Protein AF-A0A812JNI7-F1 (afdb_monomer_lite)

Organism: NCBI:txid878477

Radius of gyration: 20.41 Å; chains: 1; bounding box: 44×30×59 Å

Secondary structure (DSSP, 8-state):
----S---HHHHHHHHHHHHHHHHHTB--SB-TT-PBP-SSS-HHHHTTTTSBSS-GGGHHHHHHHHHHHHHHHHHHHHHHHT------------

Sequence (95 aa):
MCYHKEESRYNIMRVLQWSFDALGCGKHPSADPWNVPFSSSYCPARFKKAGCWLASPGLRGIWDGIQADLEFVKKVLFLQSASGMHHYKGFTSHA

pLDDT: mean 75.65, std 17.53, range [36.12, 94.62]

Structure (mmCIF, N/CA/C/O backbone):
data_AF-A0A812JNI7-F1
#
_entry.id   AF-A0A812JNI7-F1
#
loop_
_atom_site.group_PDB
_atom_site.id
_atom_site.type_symbol
_atom_site.label_atom_id
_atom_site.label_alt_id
_atom_site.label_comp_id
_atom_site.label_asym_id
_atom_site.label_entity_id
_atom_site.label_seq_id
_atom_site.pdbx_PDB_ins_code
_atom_site.Cartn_x
_atom_site.Cartn_y
_atom_site.Cartn_z
_atom_site.occupancy
_atom_site.B_iso_or_equiv
_atom_site.auth_seq_id
_atom_site.auth_comp_id
_atom_site.auth_asym_id
_atom_site.auth_atom_id
_atom_site.pdbx_PDB_model_num
ATOM 1 N N . MET A 1 1 ? 11.785 4.668 -10.586 1.00 48.91 1 MET A N 1
ATOM 2 C CA . MET A 1 1 ? 10.440 5.221 -10.339 1.00 48.91 1 MET A CA 1
ATOM 3 C C . MET A 1 1 ? 9.621 4.897 -11.579 1.00 48.91 1 MET A C 1
ATOM 5 O O . MET A 1 1 ? 9.993 5.345 -12.648 1.00 48.91 1 MET A O 1
ATOM 9 N N . CYS A 1 2 ? 8.649 3.989 -11.485 1.00 63.06 2 CYS A N 1
ATOM 10 C CA . CYS A 1 2 ? 7.629 3.863 -12.531 1.00 63.0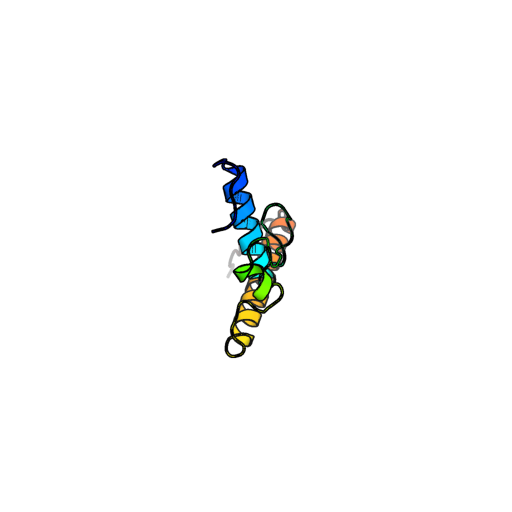6 2 CYS A CA 1
ATOM 11 C C . CYS A 1 2 ? 6.543 4.900 -12.264 1.00 63.06 2 CYS A C 1
ATOM 13 O O . CYS A 1 2 ? 6.462 5.325 -11.112 1.00 63.06 2 CYS A O 1
ATOM 15 N N . TYR A 1 3 ? 5.737 5.213 -13.284 1.00 60.41 3 TYR A N 1
ATOM 16 C CA . TYR A 1 3 ? 4.683 6.241 -13.358 1.00 60.41 3 TYR A CA 1
ATOM 17 C C . TYR A 1 3 ? 5.118 7.528 -14.059 1.00 60.41 3 TYR A C 1
ATOM 19 O O . TYR A 1 3 ? 5.802 8.357 -13.474 1.00 60.41 3 TYR A O 1
ATOM 27 N N . HIS A 1 4 ? 4.640 7.729 -15.290 1.00 62.69 4 HIS A N 1
ATOM 28 C CA . HIS A 1 4 ? 4.526 9.053 -15.899 1.00 62.69 4 HIS A CA 1
ATOM 29 C C . HIS A 1 4 ? 3.280 9.117 -16.778 1.00 62.69 4 HIS A C 1
ATOM 31 O O . HIS A 1 4 ? 3.185 8.384 -17.758 1.00 62.69 4 HIS A O 1
ATOM 37 N N . LYS A 1 5 ? 2.362 10.024 -16.427 1.00 60.62 5 LYS A N 1
ATOM 38 C CA . LYS A 1 5 ? 1.462 10.741 -17.343 1.00 60.62 5 LYS A CA 1
ATOM 39 C C . LYS A 1 5 ? 0.950 11.986 -16.604 1.00 60.62 5 LYS A C 1
ATOM 41 O O . LYS A 1 5 ? 0.082 11.838 -15.753 1.00 60.62 5 LYS A O 1
ATOM 46 N N . GLU A 1 6 ? 1.598 13.123 -16.900 1.00 64.06 6 GLU A N 1
ATOM 47 C CA . GLU A 1 6 ? 1.376 14.547 -16.533 1.00 64.06 6 GLU A CA 1
ATOM 48 C C . GLU A 1 6 ? 0.902 14.916 -15.110 1.00 64.06 6 GLU A C 1
ATOM 50 O O . GLU A 1 6 ? 0.085 14.248 -14.490 1.00 64.06 6 GLU A O 1
ATOM 55 N N . GLU A 1 7 ? 1.384 16.034 -14.564 1.00 60.91 7 GLU A N 1
ATOM 56 C CA . GLU A 1 7 ? 0.947 16.554 -13.259 1.00 60.91 7 GLU A CA 1
ATOM 57 C C . GLU A 1 7 ? -0.435 17.214 -13.356 1.00 60.91 7 GLU A C 1
ATOM 59 O O . GLU A 1 7 ? -0.580 18.428 -13.458 1.00 60.91 7 GLU A O 1
ATOM 64 N N . SER A 1 8 ? -1.489 16.404 -13.295 1.00 73.00 8 SER A N 1
ATOM 65 C CA . SER A 1 8 ? -2.829 16.900 -12.975 1.00 73.00 8 SER A CA 1
ATOM 66 C C . SER A 1 8 ? -3.167 16.571 -11.520 1.00 73.00 8 SER A C 1
ATOM 68 O O . SER A 1 8 ? -2.767 15.526 -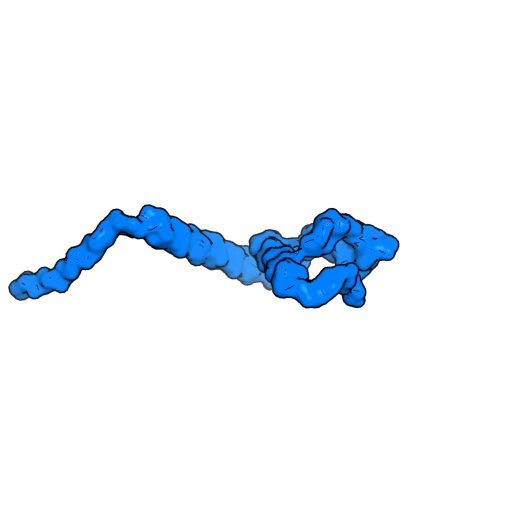10.999 1.00 73.00 8 SER A O 1
ATOM 70 N N . ARG A 1 9 ? -3.953 17.425 -10.846 1.00 70.31 9 ARG A N 1
ATOM 71 C CA . ARG A 1 9 ? -4.455 17.151 -9.479 1.00 70.31 9 ARG A CA 1
ATOM 72 C C . ARG A 1 9 ? -5.154 15.784 -9.385 1.00 70.31 9 ARG A C 1
ATOM 74 O O . ARG A 1 9 ? -5.038 15.102 -8.372 1.00 70.31 9 ARG A O 1
ATOM 81 N N . TYR A 1 10 ? -5.806 15.354 -10.467 1.00 75.50 10 TYR A N 1
ATOM 82 C CA . TYR A 1 10 ? -6.425 14.033 -10.590 1.00 75.50 10 TYR A CA 1
ATOM 83 C C . TYR A 1 10 ? -5.414 12.884 -10.496 1.00 75.50 10 TYR A C 1
ATOM 85 O O . TYR A 1 10 ? -5.705 11.854 -9.890 1.00 75.50 10 TYR A O 1
ATOM 93 N N . ASN A 1 11 ? -4.211 13.058 -11.043 1.00 83.50 11 ASN A N 1
ATOM 94 C CA . ASN A 1 11 ? -3.170 12.035 -10.991 1.00 83.50 11 ASN A CA 1
ATOM 95 C C . ASN A 1 11 ? -2.588 11.902 -9.580 1.00 83.50 11 ASN A C 1
ATOM 97 O O . ASN A 1 11 ? -2.375 10.780 -9.126 1.00 83.50 11 ASN A O 1
ATOM 101 N N . ILE A 1 12 ? -2.429 13.016 -8.856 1.00 84.12 12 ILE A N 1
ATOM 102 C CA . ILE A 1 12 ? -2.000 13.003 -7.449 1.00 84.12 12 ILE A CA 1
ATOM 103 C C . ILE A 1 12 ? -3.024 12.259 -6.588 1.00 84.12 12 ILE A C 1
ATOM 105 O O . ILE A 1 12 ? -2.662 11.321 -5.880 1.00 84.12 12 ILE A O 1
ATOM 109 N N . MET A 1 13 ? -4.307 12.619 -6.691 1.00 85.19 13 MET A N 1
ATOM 110 C CA . MET A 1 13 ? -5.360 11.975 -5.897 1.00 85.19 13 MET A CA 1
ATOM 111 C C . MET A 1 13 ? -5.474 10.478 -6.190 1.00 85.19 13 MET A C 1
ATOM 113 O O . MET A 1 13 ? -5.651 9.686 -5.268 1.00 85.19 13 MET A O 1
ATOM 117 N N . ARG A 1 14 ? -5.297 10.063 -7.449 1.00 88.56 14 ARG A N 1
ATOM 118 C CA . ARG A 1 14 ? -5.322 8.640 -7.809 1.00 88.56 14 ARG A CA 1
ATOM 119 C C . ARG A 1 14 ? -4.139 7.866 -7.223 1.00 88.56 14 ARG A C 1
ATOM 121 O O . ARG A 1 14 ? -4.327 6.757 -6.735 1.00 88.56 14 ARG A O 1
ATOM 128 N N . VAL A 1 15 ? -2.934 8.441 -7.234 1.00 88.62 15 VAL A N 1
ATOM 129 C CA . VAL A 1 15 ? -1.754 7.822 -6.600 1.00 88.62 15 VAL A CA 1
ATOM 130 C C . VAL A 1 15 ? -1.935 7.718 -5.085 1.00 88.62 15 VAL A C 1
ATOM 132 O O . VAL A 1 15 ? -1.570 6.698 -4.496 1.00 88.62 15 VAL A O 1
ATOM 135 N N . LEU A 1 16 ? -2.510 8.747 -4.455 1.00 87.06 16 LEU A N 1
ATOM 136 C CA . LEU A 1 16 ? -2.815 8.733 -3.024 1.00 87.06 16 LEU A CA 1
ATOM 137 C C . LEU A 1 16 ? -3.839 7.653 -2.686 1.00 87.06 16 LEU A C 1
ATOM 139 O O . LEU A 1 16 ? -3.563 6.831 -1.818 1.00 87.06 16 LEU A O 1
ATOM 143 N N . GLN A 1 17 ? -4.961 7.595 -3.408 1.00 89.19 17 GLN A N 1
ATOM 144 C CA . GLN A 1 17 ? -5.975 6.560 -3.210 1.00 89.19 17 GLN A CA 1
ATOM 145 C C . GLN A 1 17 ? -5.371 5.159 -3.353 1.00 89.19 17 GLN A C 1
ATOM 147 O O . GLN A 1 17 ? -5.476 4.351 -2.438 1.00 89.19 17 GLN A O 1
ATOM 152 N N . TRP A 1 18 ? -4.632 4.913 -4.438 1.00 92.12 18 TRP A N 1
ATOM 153 C CA . TRP A 1 18 ? -3.935 3.645 -4.669 1.00 92.12 18 TRP A CA 1
ATOM 154 C C . TRP A 1 18 ? -2.977 3.272 -3.525 1.00 92.12 18 TRP A C 1
ATOM 156 O O . TRP A 1 18 ? -2.870 2.107 -3.142 1.00 92.12 18 TRP A O 1
ATOM 166 N N . SER A 1 19 ? -2.287 4.262 -2.952 1.00 88.62 19 SER A N 1
ATOM 167 C CA . SER A 1 19 ? -1.389 4.046 -1.814 1.00 88.62 19 SER A CA 1
ATOM 168 C C . SER A 1 19 ? -2.166 3.715 -0.539 1.00 88.62 19 SER A C 1
ATOM 170 O O . SER A 1 19 ? -1.773 2.809 0.193 1.00 88.62 19 SER A O 1
ATOM 172 N N . PHE A 1 20 ? -3.276 4.408 -0.280 1.00 86.25 20 PHE A N 1
ATOM 173 C CA . PHE A 1 20 ? -4.130 4.135 0.875 1.00 86.25 20 PHE A CA 1
ATOM 174 C C . PHE A 1 20 ? -4.831 2.784 0.782 1.00 86.25 20 PHE A C 1
ATOM 176 O O . PHE A 1 20 ? -4.931 2.104 1.798 1.00 86.25 20 PHE A O 1
ATOM 183 N N . ASP A 1 21 ? -5.232 2.347 -0.409 1.00 87.50 21 ASP A N 1
ATOM 184 C CA . ASP A 1 21 ? -5.805 1.015 -0.609 1.00 87.50 21 ASP A CA 1
ATOM 185 C C . ASP A 1 21 ? -4.775 -0.074 -0.282 1.00 87.50 21 ASP A C 1
ATOM 187 O O . ASP A 1 21 ? -5.076 -1.037 0.423 1.00 87.50 21 ASP A O 1
ATOM 191 N N . ALA A 1 22 ? -3.520 0.115 -0.706 1.00 88.25 22 ALA A N 1
ATOM 192 C CA . ALA A 1 22 ? -2.425 -0.788 -0.356 1.00 88.25 22 ALA A CA 1
ATOM 193 C C . ALA A 1 22 ? -2.216 -0.882 1.163 1.00 88.25 22 ALA A C 1
ATOM 195 O O . ALA A 1 22 ? -2.056 -1.980 1.704 1.00 88.25 22 ALA A O 1
ATOM 196 N N . LEU A 1 23 ? -2.240 0.265 1.853 1.00 85.62 23 LEU A N 1
ATOM 197 C CA . LEU A 1 23 ? -2.150 0.330 3.313 1.00 85.62 23 LEU A CA 1
ATOM 198 C C . LEU A 1 23 ? -3.363 -0.356 3.966 1.00 85.62 23 LEU A C 1
ATOM 200 O O . LEU A 1 23 ? -3.204 -1.193 4.850 1.00 85.62 23 LEU A O 1
ATOM 204 N N . GLY A 1 24 ? -4.570 -0.087 3.473 1.00 82.06 24 GLY A N 1
ATOM 205 C CA . GLY A 1 24 ? -5.804 -0.701 3.954 1.00 82.06 24 GLY A CA 1
ATOM 206 C C . GLY A 1 24 ? -5.810 -2.221 3.802 1.00 82.06 24 GLY A C 1
ATOM 207 O O . GLY A 1 24 ? -6.255 -2.915 4.708 1.00 82.06 24 GLY A O 1
ATOM 208 N N . CYS A 1 25 ? -5.254 -2.760 2.714 1.00 84.38 25 CYS A N 1
ATOM 209 C CA . CYS A 1 25 ? -5.135 -4.205 2.494 1.00 84.38 25 CYS A CA 1
ATOM 210 C C . CYS A 1 25 ? -3.909 -4.841 3.170 1.00 84.38 25 CYS A C 1
ATOM 212 O O . CYS A 1 25 ? -3.843 -6.065 3.288 1.00 84.38 25 CYS A O 1
ATOM 214 N N . GLY A 1 26 ? -2.917 -4.044 3.572 1.00 87.38 26 GLY A N 1
ATOM 215 C CA . GLY A 1 26 ? -1.676 -4.528 4.177 1.00 87.38 26 GLY A CA 1
ATOM 216 C C . GLY A 1 26 ? -0.746 -5.270 3.223 1.00 87.38 26 GLY A C 1
ATOM 217 O O . GLY A 1 26 ? 0.222 -5.892 3.664 1.00 87.38 26 GLY A O 1
ATOM 218 N N . LYS A 1 27 ? -1.006 -5.209 1.915 1.00 90.75 27 LYS A N 1
ATOM 219 C CA . LYS A 1 27 ? -0.229 -5.904 0.884 1.00 90.75 27 LYS A CA 1
ATOM 220 C C . LYS A 1 27 ? 0.293 -4.928 -0.155 1.00 90.75 27 LYS A C 1
ATOM 222 O O . LYS A 1 27 ? -0.360 -3.953 -0.517 1.00 90.75 27 LYS A O 1
ATOM 227 N N . HIS A 1 28 ? 1.475 -5.227 -0.674 1.00 92.00 28 HIS A N 1
ATOM 228 C CA . HIS A 1 28 ? 2.007 -4.546 -1.842 1.00 92.00 28 HIS A CA 1
ATOM 229 C C . HIS A 1 28 ? 1.075 -4.757 -3.050 1.00 92.00 28 HIS A C 1
ATOM 231 O O . HIS A 1 28 ? 0.730 -5.905 -3.350 1.00 92.00 28 HIS A O 1
ATOM 237 N N . PRO A 1 29 ? 0.710 -3.690 -3.783 1.00 93.81 29 PRO A N 1
ATOM 238 C CA . PRO A 1 29 ? -0.140 -3.806 -4.962 1.00 93.81 29 PRO A CA 1
ATOM 239 C C . PRO A 1 29 ? 0.500 -4.667 -6.051 1.00 93.81 29 PRO A C 1
ATOM 241 O O . PRO A 1 29 ? 1.722 -4.669 -6.220 1.00 93.81 29 PRO A O 1
ATOM 244 N N . SER A 1 30 ? -0.333 -5.370 -6.814 1.00 94.62 30 SER A N 1
ATOM 245 C CA . SER A 1 30 ? 0.075 -6.117 -8.012 1.00 94.62 30 SER A CA 1
ATOM 246 C C . SER A 1 30 ? 0.044 -5.277 -9.286 1.00 94.62 30 SER A C 1
ATOM 248 O O . SER A 1 30 ? 0.641 -5.657 -10.292 1.00 94.62 30 SER A O 1
ATOM 250 N N . ALA A 1 31 ? -0.631 -4.134 -9.230 1.00 94.44 31 ALA A N 1
ATOM 251 C CA . ALA A 1 31 ? -0.764 -3.203 -10.326 1.00 94.44 31 ALA A CA 1
ATOM 252 C C . ALA A 1 31 ? -0.478 -1.776 -9.868 1.00 94.44 31 ALA A C 1
ATOM 254 O O . ALA A 1 31 ? -0.426 -1.432 -8.686 1.00 94.44 31 ALA A O 1
ATOM 255 N N . ASP A 1 32 ? -0.279 -0.967 -10.876 1.00 93.56 32 ASP A N 1
ATOM 256 C CA . ASP A 1 32 ? 0.022 0.444 -10.878 1.00 93.56 32 ASP A CA 1
ATOM 257 C C . ASP A 1 32 ? -1.274 1.291 -10.647 1.00 93.56 32 ASP A C 1
ATOM 259 O O . ASP A 1 32 ? -2.371 0.744 -10.770 1.00 93.56 32 ASP A O 1
ATOM 263 N N . PRO A 1 33 ? -1.228 2.597 -10.290 1.00 91.94 33 PRO A N 1
ATOM 264 C CA . PRO A 1 33 ? -2.415 3.437 -10.067 1.00 91.94 33 PRO A CA 1
ATOM 265 C C . PRO A 1 33 ? -3.321 3.625 -11.289 1.00 91.94 33 PRO A C 1
ATOM 267 O O . PRO A 1 33 ? -4.403 4.193 -11.165 1.00 91.94 33 PRO A O 1
ATOM 270 N N . TRP A 1 34 ? -2.873 3.220 -12.475 1.00 91.25 34 TRP A N 1
ATOM 271 C CA . TRP A 1 34 ? -3.629 3.181 -13.725 1.00 91.25 34 TRP A CA 1
ATOM 272 C C . TRP A 1 34 ? -4.058 1.749 -14.088 1.00 91.25 34 TRP A C 1
ATOM 274 O O . TRP A 1 34 ? -4.473 1.506 -15.220 1.00 91.25 34 TRP A O 1
ATOM 284 N N . ASN A 1 35 ? -3.979 0.810 -13.140 1.00 91.00 35 ASN A N 1
ATOM 285 C CA . ASN A 1 35 ? -4.293 -0.609 -13.302 1.00 91.00 35 ASN A CA 1
ATOM 286 C C . ASN A 1 35 ? -3.406 -1.360 -14.306 1.00 91.00 35 ASN A C 1
ATOM 288 O O . ASN A 1 35 ? -3.800 -2.416 -14.802 1.00 91.00 35 ASN A O 1
ATOM 292 N N . VAL A 1 36 ? -2.193 -0.877 -14.589 1.00 93.31 36 VAL A N 1
ATOM 293 C CA . VAL A 1 36 ? -1.232 -1.647 -15.392 1.00 93.31 36 VAL A CA 1
ATOM 294 C C . VAL A 1 36 ? -0.592 -2.732 -14.507 1.00 93.31 36 VAL A C 1
ATOM 296 O O . VAL A 1 36 ? -0.017 -2.408 -13.469 1.00 93.31 36 VAL A O 1
ATOM 299 N N . PRO A 1 37 ? -0.660 -4.029 -14.845 1.00 94.31 37 PRO A N 1
ATOM 300 C CA . PRO A 1 37 ? -0.047 -5.067 -14.016 1.00 94.31 37 PRO A CA 1
ATOM 301 C C . PRO A 1 37 ? 1.477 -4.927 -13.968 1.00 94.31 37 PRO A C 1
ATOM 303 O O . PRO A 1 37 ? 2.113 -4.751 -15.009 1.00 94.31 37 PRO A O 1
ATOM 306 N N . PHE A 1 38 ? 2.084 -5.046 -12.783 1.00 94.44 38 PHE A N 1
ATOM 307 C CA . PHE A 1 38 ? 3.541 -5.147 -12.688 1.00 94.44 38 PHE A CA 1
ATOM 308 C C . PHE A 1 38 ? 4.023 -6.458 -13.308 1.00 94.44 38 PHE A C 1
ATOM 310 O O . PHE A 1 38 ? 3.373 -7.497 -13.193 1.00 94.44 38 PHE A O 1
ATOM 317 N N . SER A 1 39 ? 5.196 -6.424 -13.927 1.00 94.62 39 SER A N 1
ATOM 318 C CA . SER A 1 39 ? 5.818 -7.588 -14.550 1.00 94.62 39 SER A CA 1
ATOM 319 C C . SER A 1 39 ? 7.340 -7.547 -14.398 1.00 94.62 39 SER A C 1
ATOM 321 O O . SER A 1 39 ? 7.924 -6.583 -13.896 1.00 94.62 39 SER A O 1
ATOM 323 N N . SER A 1 40 ? 8.020 -8.602 -14.845 1.00 94.50 40 SER A N 1
ATOM 324 C CA . SER A 1 40 ? 9.486 -8.620 -14.917 1.00 94.50 40 SER A CA 1
ATOM 325 C C . SER A 1 40 ? 10.049 -7.542 -15.853 1.00 94.50 40 SER A C 1
ATOM 327 O O . SER A 1 40 ? 11.171 -7.088 -15.638 1.00 94.50 40 SER A O 1
ATOM 329 N N . SER A 1 41 ? 9.274 -7.102 -16.849 1.00 92.44 41 SER A N 1
ATOM 330 C CA . SER A 1 41 ? 9.630 -6.023 -17.776 1.00 92.44 41 SER A CA 1
ATOM 331 C C . SER A 1 41 ? 9.099 -4.649 -17.346 1.00 92.44 41 SER A C 1
ATOM 333 O O . SER A 1 41 ? 9.702 -3.633 -17.682 1.00 92.44 41 SER A O 1
ATOM 335 N N . TYR A 1 42 ? 8.019 -4.597 -16.561 1.00 90.19 42 TYR A N 1
ATOM 336 C CA . TYR A 1 42 ? 7.400 -3.372 -16.058 1.00 90.19 42 TYR A CA 1
ATOM 337 C C . TYR A 1 42 ? 7.450 -3.313 -14.528 1.00 90.19 42 TYR A C 1
ATOM 339 O O . TYR A 1 42 ? 6.681 -3.965 -13.825 1.00 90.19 42 TYR A O 1
ATOM 347 N N . CYS A 1 43 ? 8.350 -2.480 -14.000 1.00 90.25 43 CYS A N 1
ATOM 348 C CA . CYS A 1 43 ? 8.576 -2.306 -12.560 1.00 90.25 43 CYS A CA 1
ATOM 349 C C . CYS A 1 43 ? 8.983 -3.605 -11.835 1.00 90.25 43 CYS A C 1
ATOM 351 O O . CYS A 1 43 ? 8.347 -3.982 -10.844 1.00 90.25 43 CYS A O 1
ATOM 353 N N . PRO A 1 44 ? 10.096 -4.249 -12.235 1.00 92.88 44 PRO A N 1
ATOM 354 C CA . PRO A 1 44 ? 10.504 -5.560 -11.718 1.00 92.88 44 PRO A CA 1
ATOM 355 C C . PRO A 1 44 ? 10.655 -5.603 -10.193 1.00 92.88 44 PRO A C 1
ATOM 357 O O . PRO A 1 44 ? 10.338 -6.603 -9.555 1.00 92.88 44 PRO A O 1
ATOM 360 N N . ALA A 1 45 ? 11.108 -4.508 -9.575 1.00 91.00 45 ALA A N 1
ATOM 361 C CA . ALA A 1 45 ? 11.235 -4.419 -8.121 1.00 91.00 45 ALA A CA 1
ATOM 362 C C . ALA A 1 45 ? 9.879 -4.476 -7.394 1.00 91.00 45 ALA A C 1
ATOM 364 O O . ALA A 1 45 ? 9.800 -5.022 -6.295 1.00 91.00 45 ALA A O 1
ATOM 365 N N . ARG A 1 46 ? 8.819 -3.918 -7.996 1.00 91.12 46 ARG A N 1
ATOM 366 C CA . ARG A 1 46 ? 7.454 -3.978 -7.451 1.00 91.12 46 ARG A CA 1
ATOM 367 C C . ARG A 1 46 ? 6.805 -5.318 -7.759 1.00 91.12 46 ARG A C 1
ATOM 369 O O . ARG A 1 46 ? 6.192 -5.885 -6.867 1.00 91.12 46 ARG A O 1
ATOM 376 N N . PHE A 1 47 ? 7.039 -5.861 -8.954 1.00 94.44 47 PHE A N 1
ATOM 377 C CA . PHE A 1 47 ? 6.584 -7.199 -9.325 1.00 94.44 47 PHE A CA 1
ATOM 378 C C . PHE A 1 47 ? 7.044 -8.266 -8.322 1.00 94.44 47 PHE A C 1
ATOM 380 O O . PHE A 1 47 ? 6.228 -9.037 -7.833 1.00 94.44 47 PHE A O 1
ATOM 387 N N . LYS A 1 48 ? 8.319 -8.237 -7.905 1.00 94.06 48 LYS A N 1
ATOM 388 C CA . LYS A 1 48 ? 8.860 -9.162 -6.886 1.00 94.06 48 LYS A CA 1
ATOM 389 C C . LYS A 1 48 ? 8.166 -9.083 -5.522 1.00 94.06 48 LYS A C 1
ATOM 391 O O . LYS A 1 48 ? 8.266 -10.023 -4.744 1.00 94.06 48 LYS A O 1
ATOM 396 N N . LYS A 1 49 ? 7.538 -7.950 -5.207 1.00 91.19 49 LYS A N 1
ATOM 397 C CA . LYS A 1 49 ? 6.871 -7.705 -3.924 1.00 91.19 49 LYS A CA 1
ATOM 398 C C . LYS A 1 49 ? 5.352 -7.819 -4.020 1.00 91.19 49 LYS A C 1
ATOM 400 O O . LYS A 1 49 ? 4.703 -7.802 -2.983 1.00 91.19 49 LYS A O 1
ATOM 405 N N . ALA A 1 50 ? 4.785 -7.894 -5.222 1.00 93.19 50 ALA A N 1
ATOM 406 C CA . ALA A 1 50 ? 3.345 -7.897 -5.446 1.00 93.19 50 ALA A CA 1
ATOM 407 C C . ALA A 1 50 ? 2.653 -8.989 -4.615 1.00 93.19 50 ALA A C 1
ATOM 409 O O . ALA A 1 50 ? 3.062 -10.148 -4.625 1.00 93.19 50 ALA A O 1
ATOM 410 N N . GLY A 1 51 ? 1.613 -8.610 -3.868 1.00 89.62 51 GLY A N 1
ATOM 411 C CA . GLY A 1 51 ? 0.857 -9.520 -3.003 1.00 89.62 51 GLY A CA 1
ATOM 412 C C . GLY A 1 51 ? 1.546 -9.897 -1.685 1.00 89.62 51 GLY A C 1
ATOM 413 O O . GLY A 1 51 ? 0.894 -10.474 -0.811 1.00 89.62 51 GLY A O 1
ATOM 414 N N . CYS A 1 52 ? 2.821 -9.550 -1.493 1.00 91.38 52 CYS A N 1
ATOM 415 C CA . CYS A 1 52 ? 3.493 -9.713 -0.208 1.00 91.38 52 CYS A CA 1
ATOM 416 C C . CYS A 1 52 ? 2.976 -8.691 0.810 1.00 91.38 52 CYS A C 1
ATOM 418 O O . CYS A 1 52 ? 2.586 -7.578 0.456 1.00 91.38 52 CYS A O 1
ATOM 420 N N . TRP A 1 53 ? 3.022 -9.061 2.088 1.00 89.81 53 TRP A N 1
ATOM 421 C CA . TRP A 1 53 ? 2.690 -8.163 3.191 1.00 89.81 53 TRP A CA 1
ATOM 422 C C . TRP A 1 53 ? 3.619 -6.945 3.221 1.00 89.81 53 TRP A C 1
ATOM 424 O O . TRP A 1 53 ? 4.827 -7.086 3.027 1.00 89.81 53 TRP A O 1
ATOM 434 N N . LEU A 1 54 ? 3.049 -5.765 3.478 1.00 87.06 54 LEU A N 1
ATOM 435 C CA . LEU A 1 54 ? 3.798 -4.522 3.691 1.00 87.06 54 LEU A CA 1
ATOM 436 C C .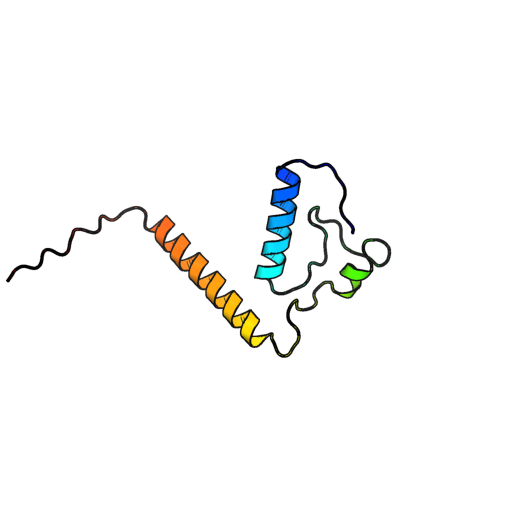 LEU A 1 54 ? 4.622 -4.591 4.981 1.00 87.06 54 LEU A C 1
ATOM 438 O O . LEU A 1 54 ? 5.758 -4.123 5.023 1.00 87.06 54 LEU A O 1
ATOM 442 N N . ALA A 1 55 ? 4.049 -5.198 6.021 1.00 85.00 55 ALA A N 1
ATOM 443 C CA . ALA A 1 55 ? 4.714 -5.417 7.292 1.00 85.00 55 ALA A CA 1
ATOM 444 C C . ALA A 1 55 ? 5.574 -6.689 7.260 1.00 85.00 55 ALA A C 1
ATOM 446 O O . ALA A 1 55 ? 5.138 -7.768 6.834 1.00 85.00 55 ALA A O 1
ATOM 447 N N . SER A 1 56 ? 6.792 -6.576 7.791 1.00 81.25 56 SER A N 1
ATOM 448 C CA . SER A 1 56 ? 7.631 -7.731 8.114 1.00 81.25 56 SER A CA 1
ATOM 449 C C . SER A 1 56 ? 6.885 -8.693 9.051 1.00 81.25 56 SER A C 1
ATOM 451 O O . SER A 1 56 ? 6.062 -8.239 9.846 1.00 81.25 56 SER A O 1
ATOM 453 N N . PRO A 1 57 ? 7.174 -10.009 9.026 1.00 74.75 57 PRO A N 1
ATOM 454 C CA . 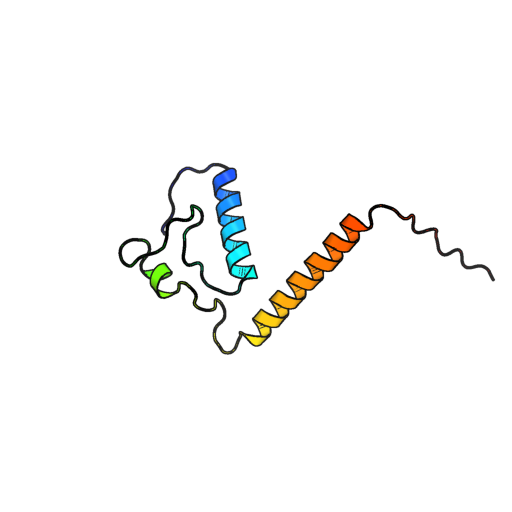PRO A 1 57 ? 6.456 -11.005 9.829 1.00 74.75 57 PRO A CA 1
ATOM 455 C C . PRO A 1 57 ? 6.300 -10.651 11.317 1.00 74.75 57 PRO A C 1
ATOM 457 O O . PRO A 1 57 ? 5.220 -10.836 11.865 1.00 74.75 57 PRO A O 1
ATOM 460 N N . GLY A 1 58 ? 7.328 -10.065 11.944 1.00 74.75 58 GLY A N 1
ATOM 461 C CA . GLY A 1 58 ? 7.295 -9.650 13.354 1.00 74.75 58 GLY A CA 1
ATOM 462 C C . GLY A 1 58 ? 6.435 -8.417 13.667 1.00 74.75 58 GLY A C 1
ATOM 463 O O . GLY A 1 58 ? 6.209 -8.125 14.833 1.00 74.75 58 GLY A O 1
ATOM 464 N N . LEU A 1 59 ? 5.945 -7.701 12.651 1.00 76.38 59 LEU A N 1
ATOM 465 C CA . LEU A 1 59 ? 5.102 -6.507 12.799 1.00 76.38 59 LEU A CA 1
ATOM 466 C C . LEU A 1 59 ? 3.669 -6.731 12.295 1.00 76.38 59 LEU A C 1
ATOM 468 O O . LEU A 1 59 ? 2.869 -5.799 12.302 1.00 76.38 59 LEU A O 1
ATOM 472 N N . ARG A 1 60 ? 3.322 -7.953 11.865 1.00 75.00 60 ARG A N 1
ATOM 473 C CA . ARG A 1 60 ? 1.988 -8.251 11.319 1.00 75.00 60 ARG A CA 1
ATOM 474 C C . ARG A 1 60 ? 0.876 -8.058 12.345 1.00 75.00 60 ARG A C 1
ATOM 476 O O . ARG A 1 60 ? -0.099 -7.404 12.026 1.00 75.00 60 ARG A O 1
ATOM 483 N N . GLY A 1 61 ? 1.067 -8.505 13.588 1.00 71.06 61 GLY A N 1
ATOM 484 C CA . GLY A 1 61 ? 0.061 -8.300 14.640 1.00 71.06 61 GLY A CA 1
ATOM 485 C C . GLY A 1 61 ? -0.201 -6.820 14.957 1.00 71.06 61 GLY A C 1
ATOM 486 O O . GLY A 1 61 ? -1.331 -6.442 15.241 1.00 71.06 61 GLY A O 1
ATOM 487 N N . ILE A 1 62 ? 0.822 -5.963 14.846 1.00 75.00 62 ILE A N 1
ATOM 488 C CA . ILE A 1 62 ? 0.664 -4.506 14.996 1.00 75.00 62 ILE A CA 1
ATOM 489 C C . ILE A 1 62 ? -0.120 -3.939 13.808 1.00 75.00 62 ILE A C 1
ATOM 491 O O . ILE A 1 62 ? -0.994 -3.095 13.983 1.00 75.00 62 ILE A O 1
ATOM 495 N N . TRP A 1 63 ? 0.169 -4.424 12.599 1.00 76.25 63 TRP A N 1
ATOM 496 C CA . TRP A 1 63 ? -0.548 -4.03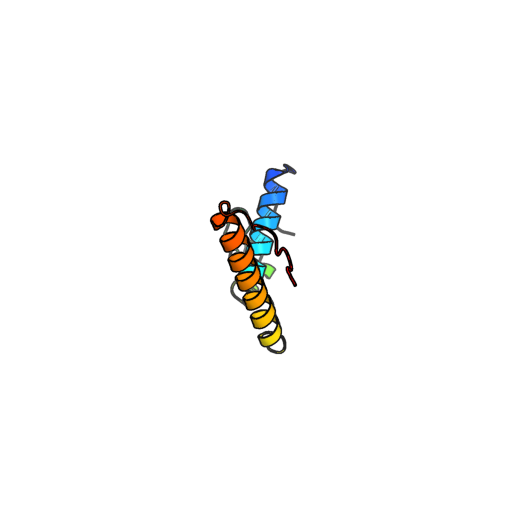0 11.391 1.00 76.25 63 TRP A CA 1
ATOM 497 C C . TRP A 1 63 ? -2.030 -4.415 11.427 1.00 76.25 63 TRP A C 1
ATOM 499 O O . TRP A 1 63 ? -2.877 -3.597 11.074 1.00 76.25 63 TRP A O 1
ATOM 509 N N . ASP A 1 64 ? -2.341 -5.621 11.902 1.00 73.94 64 ASP A N 1
ATOM 510 C CA . ASP A 1 64 ? -3.715 -6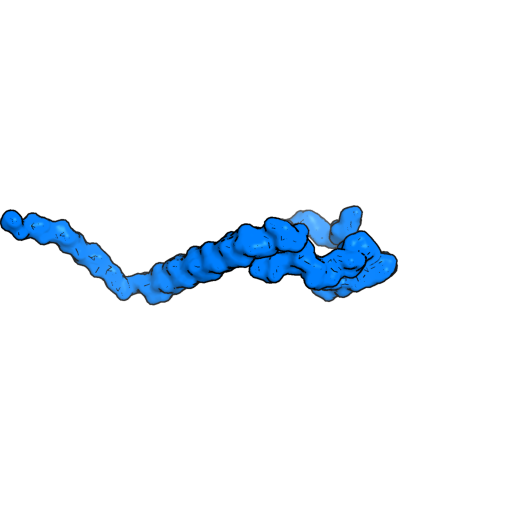.102 12.063 1.00 73.94 64 ASP A CA 1
ATOM 511 C C . ASP A 1 64 ? -4.492 -5.220 13.056 1.00 73.94 64 ASP A C 1
ATOM 513 O O . ASP A 1 64 ? -5.652 -4.890 12.812 1.00 73.94 64 ASP A O 1
ATOM 517 N N . GLY A 1 65 ? -3.835 -4.764 14.131 1.00 76.31 65 GLY A N 1
ATOM 518 C CA . GLY A 1 65 ? -4.396 -3.779 15.061 1.00 76.31 65 GLY A CA 1
ATOM 519 C C . GLY A 1 65 ? -4.715 -2.443 14.382 1.00 76.31 65 GLY A C 1
ATOM 520 O O . GLY A 1 65 ? -5.837 -1.955 14.480 1.00 76.31 65 GLY A O 1
ATOM 521 N N . ILE A 1 66 ? -3.774 -1.896 13.606 1.00 78.50 66 ILE A N 1
ATOM 522 C CA . ILE A 1 66 ? -3.980 -0.644 12.853 1.00 78.50 66 ILE A CA 1
ATOM 523 C C . ILE A 1 66 ? -5.123 -0.784 11.833 1.00 78.50 66 ILE A C 1
ATOM 525 O O . ILE A 1 66 ? -5.915 0.143 11.657 1.00 78.50 66 ILE A O 1
ATOM 529 N N . GLN A 1 67 ? -5.238 -1.931 11.157 1.00 78.44 67 GLN A N 1
ATOM 530 C CA . GLN A 1 67 ? -6.344 -2.198 10.232 1.00 78.44 67 GLN A CA 1
ATOM 531 C C . GLN A 1 67 ? -7.687 -2.291 10.958 1.00 78.44 67 GLN A C 1
ATOM 533 O O . GLN A 1 67 ? -8.671 -1.722 10.483 1.00 78.44 67 GLN A O 1
ATOM 538 N N . ALA A 1 68 ? -7.733 -2.977 12.101 1.00 75.75 68 ALA A N 1
ATOM 539 C CA . ALA A 1 68 ? -8.936 -3.067 12.919 1.00 75.75 68 ALA A CA 1
ATOM 540 C C . ALA A 1 68 ? -9.389 -1.680 13.403 1.00 75.75 68 ALA A C 1
ATOM 542 O O . ALA A 1 68 ? -10.574 -1.357 13.290 1.00 75.75 68 ALA A O 1
ATOM 543 N N . ASP A 1 69 ? -8.452 -0.838 13.842 1.00 78.44 69 ASP A N 1
ATOM 544 C CA . ASP A 1 69 ? -8.723 0.542 14.252 1.00 78.44 69 ASP A CA 1
ATOM 545 C C . ASP A 1 69 ? -9.229 1.389 13.079 1.00 78.44 69 ASP A C 1
ATOM 547 O O . ASP A 1 69 ? -10.198 2.138 13.221 1.00 78.44 69 ASP A O 1
ATOM 551 N N . LEU A 1 70 ? -8.638 1.239 11.889 1.00 74.69 70 LEU A N 1
ATOM 552 C CA . LEU A 1 70 ? -9.086 1.943 10.687 1.00 74.69 70 LEU A CA 1
ATOM 553 C C . LEU A 1 70 ? -10.517 1.544 10.298 1.00 74.69 70 LEU A C 1
ATOM 555 O O . LEU A 1 70 ? -11.335 2.407 9.973 1.00 74.69 70 LEU A O 1
ATOM 559 N N . GLU A 1 71 ? -10.841 0.252 10.345 1.00 75.62 71 GLU A N 1
ATOM 560 C CA . GLU A 1 71 ? -12.193 -0.251 10.086 1.00 75.62 71 GLU A CA 1
ATOM 561 C C . GLU A 1 71 ? -13.193 0.196 11.160 1.00 75.62 71 GLU A C 1
ATOM 563 O O . GLU A 1 71 ? -14.333 0.543 10.840 1.00 75.62 71 GLU A O 1
ATOM 568 N N . PHE A 1 72 ? -12.776 0.250 12.426 1.00 78.06 72 PHE A N 1
ATOM 569 C CA . PHE A 1 72 ? -13.587 0.799 13.509 1.00 78.06 72 PHE A CA 1
ATOM 570 C C . PHE A 1 72 ? -13.883 2.288 13.291 1.00 78.06 72 PHE A C 1
ATOM 572 O O . PHE A 1 72 ? -15.047 2.688 13.328 1.00 78.06 72 PHE A O 1
ATOM 579 N N . VAL A 1 73 ? -12.867 3.100 12.984 1.00 76.12 73 VAL A N 1
ATOM 580 C CA . VAL A 1 73 ? -13.026 4.537 12.705 1.00 76.12 73 VAL A CA 1
ATOM 581 C C . VAL A 1 73 ? -13.942 4.764 11.505 1.00 76.12 73 VAL A C 1
ATOM 583 O O . VAL A 1 73 ? -14.848 5.595 11.589 1.00 76.12 73 VAL A O 1
ATOM 586 N N . LYS A 1 74 ? -13.778 3.998 10.416 1.00 74.69 74 LYS A N 1
ATOM 587 C CA . LYS A 1 74 ? -14.710 4.034 9.276 1.00 74.69 74 LYS A CA 1
ATOM 588 C C . LYS A 1 74 ? -16.134 3.767 9.748 1.00 74.69 74 LYS A C 1
ATOM 590 O O . LYS A 1 74 ? -17.018 4.570 9.468 1.00 74.69 74 LYS A O 1
ATOM 595 N N . LYS A 1 75 ? -16.368 2.686 10.497 1.00 77.81 75 LYS A N 1
ATOM 596 C CA . LYS A 1 75 ? -17.706 2.355 11.007 1.00 77.81 75 LYS A CA 1
ATOM 597 C C . LYS A 1 75 ? -18.278 3.467 11.878 1.00 77.81 75 LYS A C 1
ATOM 599 O O . LYS A 1 75 ? -19.415 3.844 11.650 1.00 77.81 75 LYS A O 1
ATOM 604 N N . VAL A 1 76 ? -17.523 4.031 12.819 1.00 75.06 76 VAL A N 1
ATOM 605 C CA . VAL A 1 76 ? -18.008 5.124 13.683 1.00 75.06 76 VAL A CA 1
ATOM 606 C C . VAL A 1 76 ? -18.356 6.371 12.870 1.00 75.06 76 VAL A C 1
ATOM 608 O O . VAL A 1 76 ? -19.433 6.931 13.057 1.00 75.06 76 VAL A O 1
ATOM 611 N N . LEU A 1 77 ? -17.500 6.780 11.931 1.00 72.06 77 LEU A N 1
ATOM 612 C CA . LEU A 1 77 ? -17.748 7.956 11.092 1.00 72.06 77 LEU A CA 1
ATOM 613 C C . LEU A 1 77 ? -18.916 7.744 10.116 1.00 72.06 77 LEU A C 1
ATOM 615 O O . LEU A 1 77 ? -19.723 8.652 9.924 1.00 72.06 77 LEU A O 1
ATOM 619 N N . PHE A 1 78 ? -19.054 6.549 9.534 1.00 65.50 78 PHE A N 1
ATOM 620 C CA . PHE A 1 78 ? -20.186 6.212 8.663 1.00 65.50 78 PHE A CA 1
ATOM 621 C C . PHE A 1 78 ? -21.490 5.985 9.441 1.00 65.50 78 PHE A C 1
ATOM 623 O O . PHE A 1 78 ? -22.566 6.302 8.943 1.00 65.50 78 PHE A O 1
ATOM 630 N N . LEU A 1 79 ? -21.421 5.502 10.684 1.00 57.62 79 LEU A N 1
ATOM 631 C CA . LEU A 1 79 ? -22.571 5.475 11.589 1.00 57.62 79 LEU A CA 1
ATOM 632 C C . LEU A 1 79 ? -22.982 6.899 11.972 1.00 57.62 79 LEU A C 1
ATOM 634 O O . LEU A 1 79 ? -24.172 7.189 11.993 1.00 57.62 79 LEU A O 1
ATOM 638 N N . GLN A 1 80 ? -22.035 7.811 12.204 1.00 52.59 80 GLN A N 1
ATOM 639 C CA . GLN A 1 80 ? -22.334 9.225 12.451 1.00 52.59 80 GLN A CA 1
ATOM 640 C C . GLN A 1 80 ? -22.911 9.934 11.217 1.00 52.59 80 GLN A C 1
ATOM 642 O O . GLN A 1 80 ? -23.816 10.750 11.374 1.00 52.59 80 GLN A O 1
ATOM 647 N N . SER A 1 81 ? -22.465 9.598 10.001 1.00 46.91 81 SER A N 1
ATOM 648 C CA . SER A 1 81 ? -23.038 10.165 8.772 1.00 46.91 81 SER A CA 1
ATOM 649 C C . SER A 1 81 ? -24.429 9.607 8.446 1.00 46.91 81 SER A C 1
ATOM 651 O O . SER A 1 81 ? -25.276 10.350 7.954 1.00 46.91 81 SER A O 1
ATOM 653 N N . ALA A 1 82 ? -24.707 8.343 8.789 1.00 47.97 82 ALA A N 1
ATOM 654 C CA . ALA A 1 82 ? -26.048 7.755 8.716 1.00 47.97 82 ALA A CA 1
ATOM 655 C C . ALA A 1 82 ? -26.984 8.243 9.841 1.00 47.97 82 ALA A C 1
ATOM 657 O O . ALA A 1 82 ? -28.196 8.294 9.658 1.00 47.97 82 ALA A O 1
ATOM 658 N N . SER A 1 83 ? -26.429 8.648 10.988 1.00 47.47 83 SER A N 1
ATOM 659 C CA . SER A 1 83 ? -27.176 9.171 12.146 1.00 47.47 83 SER A CA 1
ATOM 660 C C . SER A 1 83 ? -27.422 10.683 12.077 1.00 47.47 83 SER A C 1
ATOM 662 O O . SER A 1 83 ? -27.752 11.305 13.088 1.00 47.47 83 SER A O 1
ATOM 664 N N . GLY A 1 84 ? -27.297 11.287 10.891 1.00 46.41 84 GLY A N 1
ATOM 665 C CA . GLY A 1 84 ? -27.657 12.674 10.597 1.00 46.41 84 GLY A CA 1
ATOM 666 C C . GLY A 1 84 ? -29.162 12.960 10.678 1.00 46.41 84 GLY A C 1
ATOM 667 O O . GLY A 1 84 ? -29.716 13.558 9.767 1.00 46.41 84 GLY A O 1
ATOM 668 N N . MET A 1 85 ? -29.831 12.526 11.744 1.00 44.28 85 MET A N 1
ATOM 669 C CA . MET A 1 85 ? -31.080 13.077 12.264 1.00 44.28 85 MET A CA 1
ATOM 670 C C . MET A 1 85 ? -31.360 12.389 13.599 1.00 44.28 85 MET A C 1
ATOM 672 O O . MET A 1 85 ? -31.974 11.340 13.628 1.00 44.28 85 MET A O 1
ATOM 676 N N . HIS A 1 86 ? -30.888 12.951 14.707 1.00 41.03 86 HIS A N 1
ATOM 677 C CA . HIS A 1 86 ? -31.686 13.094 15.926 1.00 41.03 86 HIS A CA 1
ATOM 678 C C . HIS A 1 86 ? -30.953 14.058 16.860 1.00 41.03 86 HIS A C 1
ATOM 680 O O . HIS A 1 86 ? -29.849 13.795 17.331 1.00 41.03 86 HIS A O 1
ATOM 686 N N . HIS A 1 87 ? -31.588 15.210 17.082 1.00 42.50 87 HIS A N 1
ATOM 687 C CA . HIS A 1 87 ? -31.233 16.185 18.103 1.00 42.50 87 HIS A CA 1
ATOM 688 C C . HIS A 1 87 ? -30.837 15.492 19.412 1.00 42.50 87 HIS A C 1
ATOM 690 O O . HIS A 1 87 ? -31.682 14.886 20.072 1.00 42.50 87 HIS A O 1
ATOM 696 N N . TYR A 1 88 ? -29.588 15.669 19.838 1.00 41.56 88 TYR A N 1
ATOM 697 C CA . TYR A 1 88 ? -29.238 15.518 21.244 1.00 41.56 88 TYR A CA 1
ATOM 698 C C . TYR A 1 88 ? -29.927 16.655 22.012 1.00 41.56 88 TYR A C 1
ATOM 700 O O . TYR A 1 88 ? -29.447 17.788 22.044 1.00 41.56 88 TYR A O 1
ATOM 708 N N . LYS A 1 89 ? -31.106 16.374 22.580 1.00 42.59 89 LYS A N 1
ATOM 709 C CA . LYS A 1 89 ? -31.705 17.237 23.602 1.00 42.59 89 LYS A CA 1
ATOM 710 C C . LYS A 1 89 ? -30.837 17.146 24.852 1.00 42.59 89 LYS A C 1
ATOM 712 O O . LYS A 1 89 ? -30.512 16.055 25.312 1.00 42.59 89 LYS A O 1
ATOM 717 N N . GLY A 1 90 ? -30.441 18.321 25.330 1.00 40.28 90 GLY A N 1
ATOM 718 C CA . GLY A 1 90 ? -29.522 18.517 26.436 1.00 40.28 90 GLY A CA 1
ATOM 719 C C . GLY A 1 90 ? -29.913 17.764 27.701 1.00 40.28 90 GLY A C 1
ATOM 720 O O . GLY A 1 90 ? -31.085 17.626 28.048 1.00 40.28 90 GLY A O 1
ATOM 721 N N . PHE A 1 91 ? -28.878 17.321 28.402 1.00 39.47 91 PHE A N 1
ATOM 722 C CA . PHE A 1 91 ? -28.953 16.876 29.780 1.00 39.47 91 PHE A CA 1
ATOM 723 C C . PHE A 1 91 ? -29.202 18.115 30.657 1.00 39.47 91 PHE A C 1
ATOM 725 O O . PHE A 1 91 ? -28.272 18.825 31.031 1.00 39.47 91 PHE A O 1
ATOM 732 N N . THR A 1 92 ? -30.466 18.434 30.936 1.00 51.22 92 THR A N 1
ATOM 733 C CA . THR A 1 92 ? -30.812 19.317 32.055 1.00 51.22 92 THR A CA 1
ATOM 734 C C . THR A 1 92 ? -30.771 18.481 33.328 1.00 51.22 92 THR A C 1
ATOM 736 O O . THR A 1 92 ? -31.660 17.658 33.551 1.00 51.22 92 THR A O 1
ATOM 739 N N . SER A 1 93 ? -29.737 18.668 34.151 1.00 36.12 93 SER A N 1
ATOM 740 C CA . SER A 1 93 ? -29.737 18.169 35.525 1.00 36.12 93 SER A CA 1
ATOM 741 C C . SER A 1 93 ? -30.765 18.967 36.326 1.00 36.12 93 SER A C 1
ATOM 743 O O . SER A 1 93 ? -30.584 20.165 36.548 1.00 36.12 93 SER A O 1
ATOM 745 N N . HIS A 1 94 ? -31.842 18.310 36.740 1.00 39.38 94 HIS A N 1
ATOM 746 C CA . HIS A 1 94 ? -32.707 18.800 37.802 1.00 39.38 94 HIS A CA 1
ATOM 747 C C . HIS A 1 94 ? -32.456 17.988 39.071 1.00 39.38 94 HIS A C 1
ATOM 749 O O . HIS A 1 94 ? -32.437 16.760 39.006 1.00 39.38 94 HIS A O 1
ATOM 755 N N . ALA A 1 95 ? -32.393 18.751 40.167 1.00 37.81 95 ALA A N 1
ATOM 756 C CA . ALA A 1 95 ? -32.405 18.390 41.586 1.00 37.81 95 ALA A CA 1
ATOM 757 C C . ALA A 1 95 ? -31.076 17.912 42.185 1.00 37.81 95 ALA A C 1
ATOM 759 O O . ALA A 1 95 ? -30.617 16.798 41.861 1.00 37.81 95 ALA A O 1
#

Foldseek 3Di:
DDDDDDDDPVVVVLQVVVVVVCLLVQAQAQADSVRHGDDCVRPVVSNVRHRPGPDDPVCVVVSVVVNVVVVVVVVVVVVVVVPPDDDPDDDDDDD